Protein AF-A0A9W8A7S0-F1 (afdb_monomer_lite)

Structure (mmCIF, N/CA/C/O backbone):
data_AF-A0A9W8A7S0-F1
#
_entry.id   AF-A0A9W8A7S0-F1
#
loop_
_atom_site.group_PDB
_atom_site.id
_atom_site.type_symbol
_atom_site.label_atom_id
_atom_site.label_alt_id
_atom_site.label_comp_id
_atom_site.label_asym_id
_atom_site.label_entity_id
_atom_site.label_seq_id
_atom_site.pdbx_PDB_ins_code
_atom_site.Cartn_x
_atom_site.Cartn_y
_atom_site.Cartn_z
_atom_site.occupancy
_atom_site.B_iso_or_equiv
_atom_site.auth_seq_id
_atom_site.auth_comp_id
_atom_site.auth_asym_id
_atom_site.auth_atom_id
_atom_site.pdbx_PDB_model_num
ATOM 1 N N . MET A 1 1 ? 26.316 59.438 -3.318 1.00 36.31 1 MET A N 1
ATOM 2 C CA . MET A 1 1 ? 25.566 60.060 -4.423 1.00 36.31 1 MET A CA 1
ATOM 3 C C . MET A 1 1 ? 25.255 58.952 -5.413 1.00 36.31 1 MET A C 1
ATOM 5 O O . MET A 1 1 ? 26.207 58.334 -5.872 1.00 36.31 1 MET A O 1
ATOM 9 N N . SER A 1 2 ? 23.964 58.736 -5.677 1.00 38.09 2 SER A N 1
ATOM 10 C CA . SER A 1 2 ? 23.392 57.977 -6.804 1.00 38.09 2 SER A CA 1
ATOM 11 C C . SER A 1 2 ? 23.230 56.459 -6.653 1.00 38.09 2 SER A C 1
ATOM 13 O O . SER A 1 2 ? 24.197 55.715 -6.537 1.00 38.09 2 SER A O 1
ATOM 15 N N . GLU A 1 3 ? 21.958 56.067 -6.677 1.00 44.78 3 GLU A N 1
ATOM 16 C CA . GLU A 1 3 ? 21.352 54.740 -6.579 1.00 44.78 3 GLU A CA 1
ATOM 17 C C . GLU A 1 3 ? 21.204 54.020 -7.944 1.00 44.78 3 GLU A C 1
ATOM 19 O O . GLU A 1 3 ? 21.385 54.638 -8.994 1.00 44.78 3 GLU A O 1
ATOM 24 N N . HIS A 1 4 ? 20.734 52.761 -7.855 1.00 42.28 4 HIS A N 1
ATOM 25 C CA . HIS A 1 4 ? 20.021 51.931 -8.854 1.00 42.28 4 HIS A CA 1
ATOM 26 C C . HIS A 1 4 ? 20.893 51.271 -9.953 1.00 42.28 4 HIS A C 1
ATOM 28 O O . HIS A 1 4 ? 21.810 51.883 -10.480 1.00 42.28 4 HIS A O 1
ATOM 34 N N . ASP A 1 5 ? 20.712 50.005 -10.345 1.00 39.56 5 ASP A N 1
ATOM 35 C CA . ASP A 1 5 ? 19.472 49.226 -10.412 1.00 39.56 5 ASP A CA 1
ATOM 36 C C . ASP A 1 5 ? 19.731 47.700 -10.486 1.00 39.56 5 ASP A C 1
ATOM 38 O O . ASP A 1 5 ? 20.814 47.244 -10.862 1.00 39.56 5 ASP A O 1
ATOM 42 N N . GLU A 1 6 ? 18.710 46.928 -10.117 1.00 49.22 6 GLU A N 1
ATOM 43 C CA . GLU A 1 6 ? 18.626 45.467 -10.094 1.00 49.22 6 GLU A CA 1
ATOM 44 C C . GLU A 1 6 ? 18.784 44.825 -11.482 1.00 49.22 6 GLU A C 1
ATOM 46 O O . GLU A 1 6 ? 18.249 45.314 -12.472 1.00 49.22 6 GLU A O 1
ATOM 51 N N . THR A 1 7 ? 19.374 43.625 -11.564 1.00 46.72 7 THR A N 1
ATOM 52 C CA . THR A 1 7 ? 18.872 42.604 -12.504 1.00 46.72 7 THR A CA 1
ATOM 53 C C . THR A 1 7 ? 19.149 41.201 -11.970 1.00 46.72 7 THR A C 1
ATOM 55 O O . THR A 1 7 ? 20.254 40.665 -12.045 1.00 46.72 7 THR A O 1
ATOM 58 N N . ILE A 1 8 ? 18.087 40.600 -11.445 1.00 50.97 8 ILE A N 1
ATOM 59 C CA . ILE A 1 8 ? 17.941 39.175 -11.166 1.00 50.97 8 ILE A CA 1
ATOM 60 C C . ILE A 1 8 ? 17.954 38.419 -12.506 1.00 50.97 8 ILE A C 1
ATOM 62 O O . ILE A 1 8 ? 17.146 38.709 -13.387 1.00 50.97 8 ILE A O 1
ATOM 66 N N . ARG A 1 9 ? 18.813 37.404 -12.661 1.00 40.28 9 ARG A N 1
ATOM 67 C CA . ARG A 1 9 ? 18.638 36.365 -13.690 1.00 40.28 9 ARG A CA 1
ATOM 68 C C . ARG A 1 9 ? 18.771 34.992 -13.046 1.00 40.28 9 ARG A C 1
ATOM 70 O O . ARG A 1 9 ? 19.868 34.493 -12.825 1.00 40.28 9 ARG A O 1
ATOM 77 N N . ALA A 1 10 ? 17.606 34.440 -12.729 1.00 43.12 10 ALA A N 1
ATOM 78 C CA . ALA A 1 10 ? 17.404 33.096 -12.224 1.00 43.12 10 ALA A CA 1
ATOM 79 C C . ALA A 1 10 ? 17.966 32.034 -13.182 1.00 43.12 10 ALA A C 1
ATOM 81 O O . ALA A 1 10 ? 17.882 32.157 -14.409 1.00 43.12 10 ALA A O 1
ATOM 82 N N . GLU A 1 11 ? 18.520 30.983 -12.586 1.00 39.16 11 GLU A N 1
ATOM 83 C CA . GLU A 1 11 ? 18.979 29.775 -13.251 1.00 39.16 11 GLU A CA 1
ATOM 84 C C . GLU A 1 11 ? 17.799 29.044 -13.909 1.00 39.16 11 GLU A C 1
ATOM 86 O O . GLU A 1 11 ? 16.837 28.632 -13.262 1.00 39.16 11 GLU A O 1
ATOM 91 N N . SER A 1 12 ? 17.891 28.878 -15.227 1.00 34.12 12 SER A N 1
ATOM 92 C CA . SER A 1 12 ? 17.005 28.041 -16.031 1.00 34.12 12 SER A CA 1
ATOM 93 C C . SER A 1 12 ? 17.392 26.574 -15.837 1.00 34.12 12 SER A C 1
ATOM 95 O O . SER A 1 12 ? 18.177 26.023 -16.611 1.00 34.12 12 SER A O 1
ATOM 97 N N . SER A 1 13 ? 16.836 25.929 -14.813 1.00 34.81 13 SER A N 1
ATOM 98 C CA . SER A 1 13 ? 16.805 24.469 -14.733 1.00 34.81 13 SER A CA 1
ATOM 99 C C . SER A 1 13 ? 15.595 23.958 -15.519 1.00 34.81 13 SER A C 1
ATOM 101 O O . SER A 1 13 ? 14.441 24.223 -15.193 1.00 34.81 13 SER A O 1
ATOM 103 N N . HIS A 1 14 ? 15.880 23.239 -16.604 1.00 30.05 14 HIS A N 1
ATOM 104 C CA . HIS A 1 14 ? 14.905 22.461 -17.357 1.00 30.05 14 HIS A CA 1
ATOM 105 C C . HIS A 1 14 ? 14.283 21.398 -16.438 1.00 30.05 14 HIS A C 1
ATOM 107 O O . HIS A 1 14 ? 14.827 20.307 -16.279 1.00 30.05 14 HIS A O 1
ATOM 113 N N . HIS A 1 15 ? 13.137 21.706 -15.833 1.00 32.53 15 HIS A N 1
ATOM 114 C CA . HIS A 1 15 ? 12.269 20.699 -15.239 1.00 32.53 15 HIS A CA 1
ATOM 115 C C . HIS A 1 15 ? 11.312 20.221 -16.331 1.00 32.53 15 HIS A C 1
ATOM 117 O O . HIS A 1 15 ? 10.403 20.937 -16.740 1.00 32.53 15 HIS A O 1
ATOM 123 N N . SER A 1 16 ? 11.588 19.028 -16.860 1.00 35.59 16 SER A N 1
ATOM 124 C CA . SER A 1 16 ? 10.690 18.315 -17.765 1.00 35.59 16 SER A CA 1
ATOM 125 C C . SER A 1 16 ? 9.317 18.207 -17.107 1.00 35.59 16 SER A C 1
ATOM 127 O O . SER A 1 16 ? 9.178 17.578 -16.060 1.00 35.59 16 SER A O 1
ATOM 129 N N . GLU A 1 17 ? 8.318 18.821 -17.729 1.00 37.72 17 GLU A N 1
ATOM 130 C CA . GLU A 1 17 ? 6.922 18.790 -17.313 1.00 37.72 17 GLU A CA 1
ATOM 131 C C . GLU A 1 17 ? 6.426 17.337 -17.331 1.00 37.72 17 GLU A C 1
ATOM 133 O O . GLU A 1 17 ? 6.158 16.746 -18.379 1.00 37.72 17 GLU A O 1
ATOM 138 N N . LYS A 1 18 ? 6.404 16.708 -16.153 1.00 39.75 18 LYS A N 1
ATOM 139 C CA . LYS A 1 18 ? 5.813 15.388 -15.953 1.00 39.75 18 LYS A CA 1
ATOM 140 C C . LYS A 1 18 ? 4.304 15.599 -15.839 1.00 39.75 18 LYS A C 1
ATOM 142 O O . LYS A 1 18 ? 3.865 16.414 -15.032 1.00 39.75 18 LYS A O 1
ATOM 147 N N . ALA A 1 19 ? 3.542 14.896 -16.678 1.00 43.56 19 ALA A N 1
ATOM 148 C CA . ALA A 1 19 ? 2.080 14.943 -16.739 1.00 43.56 19 ALA A CA 1
ATOM 149 C C . ALA A 1 19 ? 1.427 14.948 -15.338 1.00 43.56 19 ALA A C 1
ATOM 151 O O . ALA A 1 19 ? 1.958 14.297 -14.431 1.00 43.56 19 ALA A O 1
ATOM 152 N N . PRO A 1 20 ? 0.288 15.644 -15.145 1.00 42.19 20 PRO A N 1
ATOM 153 C CA . PRO A 1 20 ? -0.330 15.769 -13.831 1.00 42.19 20 PRO A CA 1
ATOM 154 C C . PRO A 1 20 ? -0.676 14.383 -13.280 1.00 42.19 20 PRO A C 1
ATOM 156 O O . PRO A 1 20 ? -1.437 13.633 -13.893 1.00 42.19 20 PRO A O 1
ATOM 159 N N . ALA A 1 21 ? -0.098 14.056 -12.121 1.00 48.97 21 ALA A N 1
ATOM 160 C CA . ALA A 1 21 ? -0.493 12.898 -11.332 1.00 48.97 21 ALA A CA 1
ATOM 161 C C . ALA A 1 21 ? -2.016 12.931 -11.089 1.00 48.97 21 ALA A C 1
ATOM 163 O O . ALA A 1 21 ? -2.585 14.025 -10.958 1.00 48.97 21 ALA A O 1
ATOM 164 N N . PRO A 1 22 ? -2.695 11.768 -11.055 1.00 40.50 22 PRO A N 1
ATOM 165 C CA . PRO A 1 22 ? -4.123 11.717 -10.775 1.00 40.50 22 PRO A CA 1
ATOM 166 C C . PRO A 1 22 ? -4.388 12.444 -9.454 1.00 40.50 22 PRO A C 1
ATOM 168 O O . PRO A 1 22 ? -3.720 12.205 -8.452 1.00 40.50 22 PRO A O 1
ATOM 171 N N . ARG A 1 23 ? -5.315 13.406 -9.471 1.00 48.25 23 ARG A N 1
ATOM 172 C CA . ARG A 1 23 ? -5.680 14.178 -8.280 1.00 48.25 23 ARG A CA 1
ATOM 173 C C . ARG A 1 23 ? -6.320 13.224 -7.276 1.00 48.25 23 ARG A C 1
ATOM 175 O O . ARG A 1 23 ? -7.489 12.884 -7.411 1.00 48.25 23 ARG A O 1
ATOM 182 N N . HIS A 1 24 ? -5.545 12.783 -6.291 1.00 47.00 24 HIS A N 1
ATOM 183 C CA . HIS A 1 24 ? -6.062 12.024 -5.163 1.00 47.00 24 HIS A CA 1
ATOM 184 C C . HIS A 1 24 ? -6.852 12.989 -4.273 1.00 47.00 24 HIS A C 1
ATOM 186 O O . HIS A 1 24 ? -6.293 13.860 -3.612 1.00 47.00 24 HIS A O 1
ATOM 192 N N . GLU A 1 25 ? -8.176 12.879 -4.322 1.00 53.28 25 GLU A N 1
ATOM 193 C CA . GLU A 1 25 ? -9.081 13.718 -3.544 1.00 53.28 25 GLU A CA 1
ATOM 194 C C . GLU A 1 25 ? -8.982 13.385 -2.049 1.00 53.28 25 GLU A C 1
ATOM 196 O O . GLU A 1 25 ? -8.985 12.217 -1.637 1.00 53.28 25 GLU A O 1
ATOM 201 N N . ALA A 1 26 ? -8.883 14.433 -1.231 1.00 50.31 26 ALA A N 1
ATOM 202 C CA . ALA A 1 26 ? -8.899 14.327 0.217 1.00 50.31 26 ALA A CA 1
ATOM 203 C C . ALA A 1 26 ? -10.314 13.987 0.703 1.00 50.31 26 ALA A C 1
ATOM 205 O O . ALA A 1 26 ? -11.247 14.772 0.531 1.00 50.31 26 ALA A O 1
ATOM 206 N N . ILE A 1 27 ? -10.472 12.826 1.337 1.00 50.50 27 ILE A N 1
ATOM 207 C CA . ILE A 1 27 ? -11.747 12.399 1.920 1.00 50.50 27 ILE A CA 1
ATOM 208 C C . ILE A 1 27 ? -11.744 12.818 3.392 1.00 50.50 27 ILE A C 1
ATOM 210 O O . ILE A 1 27 ? -10.923 12.342 4.172 1.00 50.50 27 ILE A O 1
ATOM 214 N N . ASN A 1 28 ? -12.649 13.722 3.771 1.00 45.16 28 ASN A N 1
ATOM 215 C CA . ASN A 1 28 ? -12.782 14.192 5.149 1.00 45.16 28 ASN A CA 1
ATOM 216 C C . ASN A 1 28 ? -13.662 13.227 5.954 1.00 45.16 28 ASN A C 1
ATOM 218 O O . ASN A 1 28 ? -14.880 13.196 5.780 1.00 45.16 28 ASN A O 1
ATOM 222 N N . VAL A 1 29 ? -13.041 12.472 6.856 1.00 53.09 29 VAL A N 1
ATOM 223 C CA . VAL A 1 29 ? -13.733 11.750 7.925 1.00 53.09 29 VAL A CA 1
ATOM 224 C C . VAL A 1 29 ? -13.333 12.398 9.249 1.00 53.09 29 VAL A C 1
ATOM 226 O O . VAL A 1 29 ? -12.205 12.270 9.710 1.00 53.09 29 VAL A O 1
ATOM 229 N N . ASN A 1 30 ? -14.255 13.149 9.853 1.00 50.34 30 ASN A N 1
ATOM 230 C CA . ASN A 1 30 ? -14.114 13.728 11.197 1.00 50.34 30 ASN A CA 1
ATOM 231 C C . ASN A 1 30 ? -12.995 14.778 11.389 1.00 50.34 30 ASN A C 1
ATOM 233 O O . ASN A 1 30 ? -12.420 14.878 12.468 1.00 50.34 30 ASN A O 1
ATOM 237 N N . GLY A 1 31 ? -12.689 15.590 10.373 1.00 54.19 31 GLY A N 1
ATOM 238 C CA . GLY A 1 31 ? -11.713 16.686 10.485 1.00 54.19 31 GLY A CA 1
ATOM 239 C C . GLY A 1 31 ? -10.255 16.262 10.286 1.00 54.19 31 GLY A C 1
ATOM 240 O O . GLY A 1 31 ? -9.372 17.118 10.276 1.00 54.19 31 GLY A O 1
ATOM 241 N N . MET A 1 32 ? -10.003 14.971 10.058 1.00 57.91 32 MET A N 1
ATOM 242 C CA . MET A 1 32 ? -8.714 14.464 9.599 1.00 57.91 32 MET A CA 1
ATOM 243 C C . MET A 1 32 ? -8.731 14.438 8.069 1.00 57.91 32 MET A C 1
ATOM 245 O O . MET A 1 32 ? -9.412 13.623 7.447 1.00 57.91 32 MET A O 1
ATOM 249 N N . ASN A 1 33 ? -8.018 15.379 7.450 1.00 56.03 33 ASN A N 1
ATOM 250 C CA . ASN A 1 33 ? -7.696 15.295 6.030 1.00 56.03 33 ASN A CA 1
ATOM 251 C C . ASN A 1 33 ? -6.586 14.249 5.892 1.00 56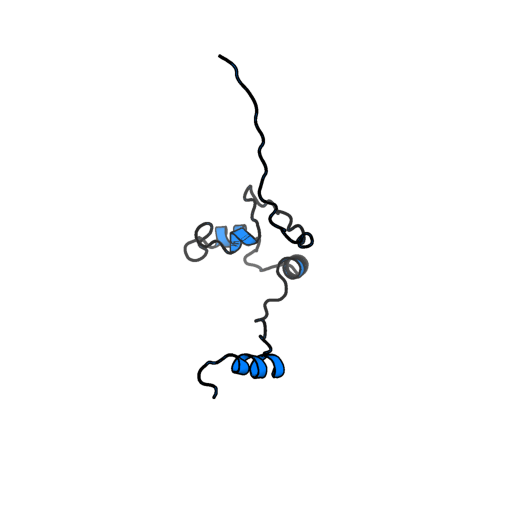.03 33 ASN A C 1
ATOM 253 O O . ASN A 1 33 ? -5.444 14.519 6.259 1.00 56.03 33 ASN A O 1
ATOM 257 N N . LEU A 1 34 ? -6.954 13.037 5.476 1.00 67.12 34 LEU A N 1
ATOM 258 C CA . LEU A 1 34 ? -6.009 11.942 5.304 1.00 67.12 34 LEU A CA 1
ATOM 259 C C . LEU A 1 34 ? -5.631 11.838 3.827 1.00 67.12 34 LEU A C 1
ATOM 261 O O . LEU A 1 34 ? -6.412 11.342 3.004 1.00 67.12 34 LEU A O 1
ATOM 265 N N . ALA A 1 35 ? -4.439 12.324 3.489 1.00 70.00 35 ALA A N 1
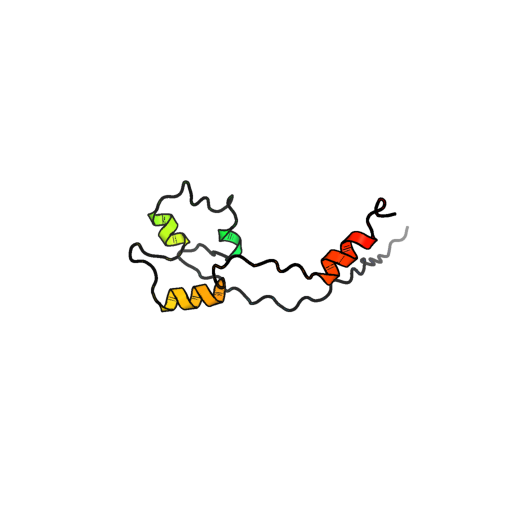ATOM 266 C CA . ALA A 1 35 ? -3.839 12.043 2.195 1.00 70.00 35 ALA A CA 1
ATOM 267 C C . ALA A 1 35 ? -3.363 10.578 2.156 1.00 70.00 35 ALA A C 1
ATOM 269 O O . ALA A 1 35 ? -3.131 9.953 3.191 1.00 70.00 35 ALA A O 1
ATOM 270 N N . VAL A 1 36 ? -3.236 9.996 0.962 1.00 70.94 36 VAL A N 1
ATOM 271 C CA . VAL A 1 36 ? -2.752 8.607 0.821 1.00 70.94 36 VAL A CA 1
ATOM 272 C C . VAL A 1 36 ? -1.310 8.491 1.303 1.00 70.94 36 VAL A C 1
ATOM 274 O O . VAL A 1 36 ? -0.917 7.497 1.900 1.00 70.94 36 VAL A O 1
ATOM 277 N N . GLU A 1 37 ? -0.545 9.543 1.074 1.00 75.56 37 GLU A N 1
ATOM 278 C CA . GLU A 1 37 ? 0.858 9.693 1.410 1.00 75.56 37 GLU A CA 1
ATOM 279 C C . GLU A 1 37 ? 1.061 9.690 2.929 1.00 75.56 37 GLU A C 1
ATOM 281 O O . GLU A 1 37 ? 1.994 9.065 3.429 1.00 75.56 37 GLU A O 1
ATOM 286 N N . ASP A 1 38 ? 0.125 10.295 3.664 1.00 80.31 38 ASP A N 1
ATOM 287 C CA . ASP A 1 38 ? 0.147 10.358 5.126 1.00 80.31 38 ASP A CA 1
ATOM 288 C C . ASP A 1 38 ? 0.014 8.977 5.786 1.00 80.31 38 ASP A C 1
ATOM 290 O O . ASP A 1 38 ? 0.457 8.795 6.916 1.00 80.31 38 ASP A O 1
ATOM 294 N N . LEU A 1 39 ? -0.581 7.990 5.100 1.00 76.19 39 LEU A N 1
ATOM 295 C CA . LEU A 1 39 ? -0.729 6.624 5.621 1.00 76.19 39 LEU A CA 1
ATOM 296 C C . LEU A 1 39 ? 0.599 5.863 5.699 1.00 76.19 39 LEU A C 1
ATOM 298 O O . LEU A 1 39 ? 0.692 4.861 6.409 1.00 76.19 39 LEU A O 1
ATOM 302 N N . TYR A 1 40 ? 1.610 6.304 4.953 1.00 76.44 40 TYR A N 1
ATOM 303 C CA . TYR A 1 40 ? 2.938 5.693 4.950 1.00 76.44 40 TYR A CA 1
ATOM 304 C C . TYR A 1 40 ? 3.919 6.416 5.879 1.00 76.44 40 TYR A C 1
ATOM 306 O O . TYR A 1 40 ? 5.026 5.919 6.101 1.00 76.44 40 TYR A O 1
ATOM 314 N N . ASP A 1 41 ? 3.512 7.552 6.450 1.00 86.12 41 ASP A N 1
ATOM 315 C CA . ASP A 1 41 ? 4.296 8.295 7.424 1.00 86.12 41 ASP A CA 1
ATOM 316 C C . ASP A 1 41 ? 4.120 7.695 8.827 1.00 86.12 41 ASP A C 1
ATOM 318 O O . ASP A 1 41 ? 3.167 7.978 9.560 1.00 86.12 41 ASP A O 1
ATOM 322 N N . LYS A 1 42 ? 5.083 6.845 9.198 1.00 83.06 42 LYS A N 1
ATOM 323 C CA . LYS A 1 42 ? 5.145 6.206 10.518 1.00 83.06 42 LYS A CA 1
ATOM 324 C C . LYS A 1 42 ? 5.283 7.202 11.667 1.00 83.06 42 LYS A C 1
ATOM 326 O O . LYS A 1 42 ? 4.942 6.836 12.787 1.00 83.06 42 LYS A O 1
ATOM 331 N N . GLU A 1 43 ? 5.795 8.409 11.428 1.00 84.12 43 GLU A N 1
ATOM 332 C CA . GLU A 1 43 ? 5.904 9.422 12.481 1.00 84.12 43 GLU A CA 1
ATOM 333 C C . GLU A 1 43 ? 4.558 10.101 12.746 1.00 84.12 43 GLU A C 1
ATOM 335 O O . GLU A 1 43 ? 4.269 10.481 13.880 1.00 84.12 43 GLU A O 1
ATOM 340 N N . LYS A 1 44 ? 3.706 10.205 11.720 1.00 82.06 44 LYS A N 1
ATOM 341 C CA . LYS A 1 44 ? 2.371 10.801 11.829 1.00 82.06 44 LYS A CA 1
ATOM 342 C C . LYS A 1 44 ? 1.340 9.833 12.413 1.00 82.06 44 LYS A C 1
ATOM 344 O O . LYS A 1 44 ? 0.544 10.236 13.261 1.00 82.06 44 LYS A O 1
ATOM 349 N N . TYR A 1 45 ? 1.347 8.571 11.973 1.00 82.19 45 TYR A N 1
ATOM 350 C CA . TYR A 1 45 ? 0.381 7.554 12.402 1.00 82.19 45 TYR A CA 1
ATOM 351 C C . TYR A 1 45 ? 1.053 6.196 12.663 1.00 82.19 45 TYR A C 1
ATOM 353 O O . TYR A 1 45 ? 1.260 5.394 11.750 1.00 82.19 45 TYR A O 1
ATOM 361 N N . ASP A 1 46 ? 1.339 5.892 13.933 1.00 88.31 46 ASP A N 1
ATOM 362 C CA . ASP A 1 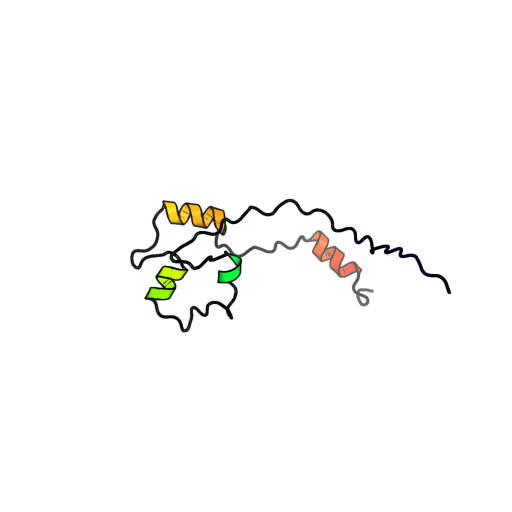46 ? 1.851 4.580 14.341 1.00 88.31 46 ASP A CA 1
ATOM 363 C C . ASP A 1 46 ? 0.718 3.596 14.674 1.00 88.31 46 ASP A C 1
ATOM 365 O O . ASP A 1 46 ? 0.211 3.516 15.792 1.00 88.31 46 ASP A O 1
ATOM 369 N N . LEU A 1 47 ? 0.358 2.783 13.682 1.00 86.56 47 LEU A N 1
ATOM 370 C CA . LEU A 1 47 ? -0.674 1.746 13.788 1.00 86.56 47 LEU A CA 1
ATOM 371 C C . LEU A 1 47 ? -0.348 0.635 14.804 1.00 86.56 47 LEU A C 1
ATOM 373 O O . LEU A 1 47 ? -1.242 -0.131 15.154 1.00 86.56 47 LEU A O 1
ATOM 377 N N . SER A 1 48 ? 0.911 0.488 15.237 1.00 87.62 48 SER A N 1
ATOM 378 C CA . SER A 1 48 ? 1.309 -0.595 16.149 1.00 87.62 48 SER A CA 1
ATOM 379 C C . SER A 1 48 ? 0.964 -0.316 17.611 1.00 87.62 48 SER A C 1
ATOM 381 O O . SER A 1 48 ? 0.778 -1.253 18.388 1.00 87.62 48 SER A O 1
ATOM 383 N N . THR A 1 49 ? 0.866 0.962 17.971 1.00 88.69 49 THR A N 1
ATOM 384 C CA . THR A 1 49 ? 0.591 1.431 19.334 1.00 88.69 49 THR A CA 1
ATOM 385 C C . THR A 1 49 ? -0.824 1.984 19.496 1.00 88.69 49 THR A C 1
ATOM 387 O O . THR A 1 49 ? -1.285 2.153 20.623 1.00 88.69 49 THR A O 1
ATOM 390 N N . MET A 1 50 ? -1.519 2.244 18.387 1.00 86.69 50 MET A N 1
ATOM 391 C CA . MET A 1 50 ? -2.854 2.835 18.359 1.00 86.69 50 MET A CA 1
ATOM 392 C C . MET A 1 50 ? -3.958 1.848 18.771 1.00 86.69 50 MET A C 1
ATOM 394 O O . MET A 1 50 ? -3.909 0.656 18.456 1.00 86.69 50 MET A O 1
ATOM 398 N N . ASP A 1 51 ? -5.002 2.364 19.421 1.00 90.75 51 ASP A N 1
ATOM 399 C CA . ASP A 1 51 ? -6.192 1.588 19.755 1.00 90.75 51 ASP A CA 1
ATOM 400 C C . ASP A 1 51 ? -6.981 1.170 18.507 1.00 90.75 51 ASP A C 1
ATOM 402 O O . ASP A 1 51 ? -7.118 1.903 17.525 1.00 90.75 51 ASP A O 1
ATOM 406 N N . THR A 1 52 ? -7.568 -0.027 18.564 1.00 87.69 52 THR A N 1
ATOM 407 C CA . THR A 1 52 ? -8.275 -0.623 17.415 1.00 87.69 52 THR A CA 1
ATOM 408 C C . THR A 1 52 ? -9.433 0.233 16.888 1.00 87.69 52 THR A C 1
ATOM 410 O O . THR A 1 52 ? -9.640 0.281 15.676 1.00 87.69 52 THR A O 1
ATOM 413 N N . SER A 1 53 ? -10.170 0.938 17.755 1.00 86.75 53 SER A N 1
ATOM 414 C CA . SER A 1 53 ? -11.255 1.853 17.357 1.00 86.75 53 SER A CA 1
ATOM 415 C C . SER A 1 53 ? -10.766 2.979 16.455 1.00 86.75 53 SER A C 1
ATOM 417 O O . SER A 1 53 ? -11.436 3.366 15.490 1.00 86.75 53 SER A O 1
ATOM 419 N N . ASP A 1 54 ? -9.579 3.481 16.758 1.00 85.25 54 ASP A N 1
ATOM 420 C CA . ASP A 1 54 ? -9.023 4.639 16.088 1.00 85.25 54 ASP A CA 1
ATOM 421 C C . ASP A 1 54 ? -8.387 4.205 14.770 1.00 85.25 54 ASP A C 1
ATOM 423 O O . ASP A 1 54 ? -8.559 4.883 13.761 1.00 85.25 54 ASP A O 1
ATOM 427 N N . VAL A 1 55 ? -7.796 3.003 14.730 1.00 87.25 55 VAL A N 1
ATOM 428 C CA . VAL A 1 55 ? -7.359 2.346 13.489 1.00 87.25 55 VAL A CA 1
ATOM 429 C C . VAL A 1 55 ? -8.532 2.140 12.527 1.00 87.25 55 VAL A C 1
ATOM 431 O O . VAL A 1 55 ? -8.403 2.411 11.334 1.00 87.25 55 VAL A O 1
ATOM 434 N N . PHE A 1 56 ? -9.696 1.700 13.018 1.00 89.44 56 PHE A N 1
ATOM 435 C CA . PHE A 1 56 ? -10.894 1.545 12.184 1.00 89.44 56 PHE A CA 1
ATOM 436 C C . PHE A 1 56 ? -11.368 2.875 11.596 1.00 89.44 56 PHE A C 1
ATOM 438 O O . PHE A 1 56 ? -11.710 2.946 10.413 1.00 89.44 56 PHE A O 1
ATOM 445 N N . THR A 1 57 ? -11.336 3.933 12.405 1.00 86.19 57 THR A N 1
ATOM 446 C CA . THR A 1 57 ? -11.701 5.285 11.973 1.00 86.19 57 THR A CA 1
ATOM 447 C C . THR A 1 57 ? -10.707 5.819 10.940 1.00 86.19 57 THR A C 1
ATOM 449 O O . THR A 1 57 ? -11.119 6.298 9.884 1.00 86.19 57 THR A O 1
ATOM 452 N N . LEU A 1 58 ? -9.407 5.666 11.203 1.00 85.44 58 LEU A N 1
ATOM 453 C CA . LEU A 1 58 ? -8.313 6.096 10.333 1.00 85.44 58 LEU A CA 1
ATOM 454 C C . LEU A 1 58 ? -8.353 5.387 8.972 1.00 85.44 58 LEU A C 1
ATOM 456 O O . LEU A 1 58 ? -8.272 6.028 7.929 1.00 85.44 58 LEU A O 1
ATOM 460 N N . LEU A 1 59 ? -8.527 4.063 8.973 1.00 88.00 59 LEU A N 1
ATOM 461 C CA . LEU A 1 59 ? -8.567 3.240 7.761 1.00 88.00 59 LEU A CA 1
ATOM 462 C C . LEU A 1 59 ? -9.953 3.181 7.107 1.00 88.00 59 LEU A C 1
ATOM 464 O O . LEU A 1 59 ? -10.130 2.425 6.145 1.00 88.00 59 LEU A O 1
ATOM 468 N N . GLN A 1 60 ? -10.933 3.936 7.619 1.00 87.31 60 GLN A N 1
ATOM 469 C CA . GLN A 1 60 ? -12.311 3.981 7.119 1.00 87.31 60 GLN A CA 1
ATOM 470 C C . GLN A 1 60 ? -12.905 2.577 6.930 1.00 87.31 60 GLN A C 1
ATOM 472 O O . GLN A 1 60 ? -13.420 2.238 5.865 1.00 87.31 60 GLN A O 1
ATOM 477 N N . THR A 1 61 ? -12.749 1.711 7.928 1.00 89.88 61 THR A N 1
ATOM 478 C CA . THR A 1 61 ? -13.227 0.325 7.874 1.00 89.88 61 THR A CA 1
ATOM 479 C C . THR A 1 61 ? -13.962 -0.040 9.150 1.00 89.88 61 THR A C 1
ATOM 481 O O . THR A 1 61 ? -13.808 0.598 10.185 1.00 89.88 61 THR A O 1
ATOM 484 N N . SER A 1 62 ? -14.794 -1.073 9.072 1.00 90.19 62 SER A N 1
ATOM 485 C CA . SER A 1 62 ? -15.548 -1.573 10.215 1.00 90.19 62 SER A CA 1
ATOM 486 C C . SER A 1 62 ? -15.025 -2.940 10.668 1.00 90.19 62 SER A C 1
ATOM 488 O O . SER A 1 62 ? -14.371 -3.637 9.885 1.00 90.19 62 SER A O 1
ATOM 490 N N . PRO A 1 63 ? -15.388 -3.398 11.879 1.00 91.25 63 PRO A N 1
ATOM 491 C CA . PRO A 1 63 ? -15.123 -4.770 12.315 1.00 91.25 63 PRO A CA 1
ATOM 492 C C . PRO A 1 63 ? -15.781 -5.838 11.427 1.00 91.25 63 PRO A C 1
ATOM 494 O O . PRO A 1 63 ? -15.369 -6.993 11.443 1.00 91.25 63 PRO A O 1
ATOM 497 N N . LYS A 1 64 ? -16.812 -5.468 10.652 1.00 93.31 64 LYS A N 1
ATOM 498 C CA . LYS A 1 64 ? -17.479 -6.353 9.684 1.00 93.31 64 LYS A CA 1
ATOM 499 C C . LYS A 1 64 ? -16.768 -6.389 8.325 1.00 93.31 64 LYS A C 1
ATOM 501 O O . LYS A 1 64 ? -17.209 -7.117 7.443 1.00 93.31 64 LYS A O 1
ATOM 506 N N . GLY A 1 65 ? -15.689 -5.622 8.162 1.00 91.62 65 GLY A N 1
ATOM 507 C CA . GLY A 1 65 ? -14.952 -5.477 6.912 1.00 91.62 65 GLY A CA 1
ATOM 508 C C . GLY A 1 65 ? -15.445 -4.314 6.050 1.00 91.62 65 GLY A C 1
ATOM 509 O O . GLY A 1 65 ? -16.024 -3.346 6.557 1.00 91.62 65 GLY A O 1
ATOM 510 N N . LEU A 1 66 ? -15.164 -4.433 4.750 1.00 92.56 66 LEU A N 1
ATOM 511 C CA . LEU A 1 66 ? -15.450 -3.456 3.699 1.00 92.56 66 LEU A CA 1
ATOM 512 C C . LEU A 1 66 ? -16.607 -3.918 2.823 1.00 92.56 66 LEU A C 1
ATOM 514 O O . LEU A 1 66 ? -16.823 -5.118 2.659 1.00 92.56 66 LEU A O 1
ATOM 518 N N . THR A 1 67 ? -17.320 -2.962 2.234 1.00 94.69 67 THR A N 1
ATOM 519 C CA . THR A 1 67 ? -18.319 -3.260 1.206 1.00 94.69 67 THR A CA 1
ATOM 520 C C . THR A 1 67 ? -17.659 -3.433 -0.162 1.00 94.69 67 THR A C 1
ATOM 522 O O . THR A 1 67 ? -16.557 -2.934 -0.395 1.00 94.69 67 THR A O 1
ATOM 525 N N . ASP A 1 68 ? -18.339 -4.097 -1.098 1.00 95.19 68 ASP A N 1
ATOM 526 C CA . ASP A 1 68 ? -17.824 -4.284 -2.464 1.00 95.19 68 ASP A CA 1
ATOM 527 C C . ASP A 1 68 ? -17.539 -2.947 -3.170 1.00 95.19 68 ASP A C 1
ATOM 529 O O . ASP A 1 68 ? -16.578 -2.829 -3.934 1.00 95.19 68 ASP A O 1
ATOM 533 N N . GLN A 1 69 ? -18.336 -1.915 -2.872 1.00 94.00 69 GLN A N 1
ATOM 534 C CA . GLN A 1 69 ? -18.130 -0.566 -3.395 1.00 94.00 69 GLN A CA 1
ATOM 535 C C . GLN A 1 69 ? -16.850 0.066 -2.832 1.00 94.00 69 GLN A C 1
ATOM 537 O O . GLN A 1 69 ? -16.049 0.597 -3.601 1.00 94.00 69 GLN A O 1
ATOM 542 N N . 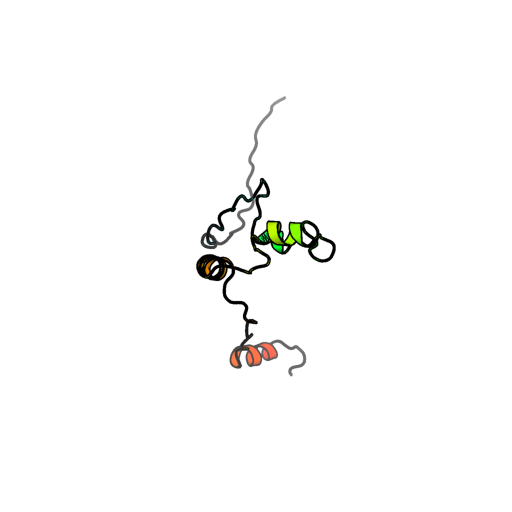ASP A 1 70 ? -16.613 -0.044 -1.520 1.00 90.81 70 ASP A N 1
ATOM 543 C CA . ASP A 1 70 ? -15.390 0.474 -0.893 1.00 90.81 70 ASP A CA 1
ATOM 544 C C . ASP A 1 70 ? -14.144 -0.222 -1.444 1.00 90.81 70 ASP A C 1
ATOM 546 O O . ASP A 1 70 ? -13.109 0.412 -1.663 1.00 90.81 70 ASP A O 1
ATOM 550 N N . VAL A 1 71 ? -14.236 -1.533 -1.685 1.00 92.69 71 VAL A N 1
ATOM 551 C CA . VAL A 1 71 ? -13.154 -2.319 -2.288 1.00 92.69 71 VAL A CA 1
ATOM 552 C C . VAL A 1 71 ? -12.851 -1.823 -3.700 1.00 92.69 71 VAL A C 1
ATOM 554 O O . VAL A 1 71 ? -11.680 -1.628 -4.021 1.00 92.69 71 VAL A O 1
ATOM 557 N N . ALA A 1 72 ? -13.871 -1.562 -4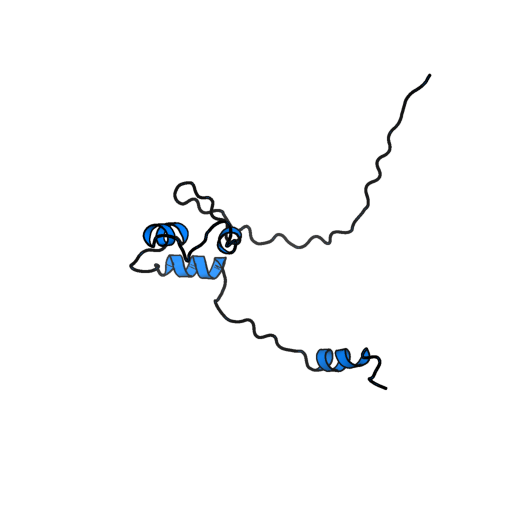.524 1.00 94.00 72 ALA A N 1
ATOM 558 C CA . ALA A 1 72 ? -13.684 -1.037 -5.876 1.00 94.00 72 ALA A CA 1
ATOM 559 C C . ALA A 1 72 ? -13.004 0.343 -5.870 1.00 94.00 72 ALA A C 1
ATOM 561 O O . ALA A 1 72 ? -12.005 0.536 -6.565 1.00 94.00 72 ALA A O 1
ATOM 562 N N . THR A 1 73 ? -13.467 1.269 -5.023 1.00 91.12 73 THR A N 1
ATOM 563 C CA . THR A 1 73 ? -12.853 2.600 -4.872 1.00 91.12 73 THR A CA 1
ATOM 564 C C . THR A 1 73 ? -11.404 2.507 -4.390 1.00 91.12 73 THR A C 1
ATOM 566 O O . THR A 1 73 ? -10.534 3.225 -4.882 1.00 91.12 73 THR A O 1
ATOM 569 N N . ARG A 1 74 ? -11.100 1.598 -3.454 1.00 91.19 74 ARG A N 1
ATOM 570 C CA . ARG A 1 74 ? -9.723 1.370 -2.986 1.00 91.19 74 ARG A CA 1
ATOM 571 C C . ARG A 1 74 ? -8.841 0.778 -4.078 1.00 91.19 74 ARG A C 1
ATOM 573 O O . ARG A 1 74 ? -7.694 1.189 -4.199 1.00 91.19 74 ARG A O 1
ATOM 580 N N . LEU A 1 75 ? -9.354 -0.155 -4.874 1.00 92.06 75 LEU A N 1
ATOM 581 C CA . LEU A 1 75 ? -8.585 -0.766 -5.955 1.00 92.06 75 LEU A CA 1
ATOM 582 C C . LEU A 1 75 ? -8.196 0.264 -7.023 1.00 92.06 75 LEU A C 1
ATOM 584 O O . LEU A 1 75 ? -7.074 0.224 -7.519 1.00 92.06 75 LEU A O 1
ATOM 588 N N . GLU A 1 76 ? -9.088 1.206 -7.334 1.00 90.19 76 GLU A N 1
ATOM 589 C CA . GLU A 1 76 ? -8.794 2.329 -8.229 1.00 90.19 76 GLU A CA 1
ATOM 590 C C . GLU A 1 76 ? -7.779 3.304 -7.612 1.00 90.19 76 GLU A C 1
ATOM 592 O O . GLU A 1 76 ? -6.853 3.743 -8.291 1.00 90.19 76 GLU A O 1
ATOM 597 N N . LYS A 1 77 ? -7.906 3.599 -6.310 1.00 85.75 77 LYS A N 1
ATOM 598 C CA . LYS A 1 77 ? -7.040 4.560 -5.608 1.00 85.75 77 LYS A CA 1
ATOM 599 C C . LYS A 1 77 ? -5.621 4.043 -5.350 1.00 85.75 77 LYS A C 1
ATOM 601 O O . LYS A 1 77 ? -4.672 4.809 -5.485 1.00 85.75 77 LYS A O 1
ATOM 606 N N . PHE A 1 78 ? -5.481 2.784 -4.935 1.00 87.69 78 PHE A N 1
ATOM 607 C CA . PHE A 1 78 ? -4.218 2.193 -4.465 1.00 87.69 78 PHE A CA 1
ATOM 608 C C . PHE A 1 78 ? -3.618 1.168 -5.436 1.00 87.69 78 PHE A C 1
ATOM 610 O O . PHE A 1 78 ? -2.447 0.817 -5.312 1.00 87.69 78 PHE A O 1
ATOM 617 N N . GLY A 1 79 ? -4.397 0.671 -6.397 1.00 89.56 79 GLY A N 1
ATOM 618 C CA . GLY A 1 79 ? -3.978 -0.418 -7.270 1.00 89.56 79 GLY A CA 1
ATOM 619 C C . GLY A 1 79 ? -4.035 -1.794 -6.600 1.00 89.56 79 GLY A C 1
ATOM 620 O O . GLY A 1 79 ? -4.485 -1.974 -5.467 1.00 89.56 79 GLY A O 1
ATOM 621 N N . HIS A 1 80 ? -3.599 -2.813 -7.341 1.00 90.88 80 HIS A N 1
ATOM 622 C CA . HIS A 1 80 ? -3.605 -4.193 -6.860 1.00 90.88 80 HIS A CA 1
ATOM 623 C C . HIS A 1 80 ? -2.446 -4.440 -5.891 1.00 90.88 80 HIS A C 1
ATOM 625 O O . HIS A 1 80 ? -1.299 -4.138 -6.208 1.00 90.88 80 HIS A O 1
ATOM 631 N N . ASN A 1 81 ? -2.725 -5.104 -4.767 1.00 90.94 81 ASN A N 1
ATOM 632 C CA . ASN A 1 81 ? -1.692 -5.577 -3.846 1.00 90.94 81 ASN A CA 1
ATOM 633 C C . ASN A 1 81 ? -0.962 -6.798 -4.432 1.00 90.94 81 ASN A C 1
ATOM 635 O O . ASN A 1 81 ? -1.270 -7.947 -4.108 1.00 90.94 81 ASN A O 1
ATOM 639 N N . ARG A 1 82 ? -0.038 -6.557 -5.363 1.00 87.31 82 ARG A N 1
ATOM 640 C CA . ARG A 1 82 ? 0.867 -7.571 -5.905 1.00 87.31 82 ARG A CA 1
ATOM 641 C C . ARG A 1 82 ? 2.292 -7.048 -5.876 1.00 87.31 82 ARG A C 1
ATOM 643 O O . ARG A 1 82 ? 2.538 -5.886 -6.173 1.00 87.31 82 ARG A O 1
ATOM 650 N N . LEU A 1 83 ? 3.223 -7.931 -5.526 1.00 87.44 83 LEU A N 1
ATOM 651 C CA . LEU A 1 83 ? 4.646 -7.625 -5.592 1.00 87.44 83 LEU A CA 1
ATOM 652 C C . LEU A 1 83 ? 5.032 -7.398 -7.054 1.00 87.44 83 LEU A C 1
ATOM 654 O O . LEU A 1 83 ? 4.759 -8.248 -7.906 1.00 87.44 83 LEU A O 1
ATOM 658 N N . GLU A 1 84 ? 5.663 -6.260 -7.336 1.00 84.31 84 GLU A N 1
ATOM 659 C CA . GLU A 1 84 ? 6.185 -5.974 -8.666 1.00 84.31 84 GLU A CA 1
ATOM 660 C C . GLU A 1 84 ? 7.271 -6.993 -9.018 1.00 84.31 84 GLU A C 1
ATOM 662 O O . GLU A 1 84 ? 8.303 -7.100 -8.349 1.00 84.31 84 GLU A O 1
ATOM 667 N N . GLN A 1 85 ? 7.038 -7.758 -10.083 1.00 86.12 85 GLN A N 1
ATOM 668 C CA . GLN A 1 85 ? 8.064 -8.623 -10.642 1.00 86.12 85 GLN A CA 1
ATOM 669 C C . GLN A 1 85 ? 9.032 -7.754 -11.436 1.00 86.12 85 GLN A C 1
ATOM 671 O O . GLN A 1 85 ? 8.690 -7.198 -12.477 1.00 86.12 85 GLN A O 1
ATOM 676 N N . LYS A 1 86 ? 10.256 -7.624 -10.926 1.00 84.75 86 LYS A N 1
ATOM 677 C CA . LYS A 1 86 ? 11.338 -6.967 -11.654 1.00 84.75 86 LYS A CA 1
ATOM 678 C C . LYS A 1 86 ? 11.859 -7.925 -12.712 1.00 84.75 86 LYS A C 1
ATOM 680 O O . LYS A 1 86 ? 12.736 -8.741 -12.438 1.00 84.75 86 LYS A O 1
ATOM 685 N N . GLU A 1 87 ? 11.305 -7.831 -13.912 1.00 87.31 87 GLU A N 1
ATOM 686 C CA . GLU A 1 87 ? 11.881 -8.518 -15.057 1.00 87.31 87 GLU A CA 1
ATOM 687 C C . GLU A 1 87 ? 13.175 -7.822 -15.468 1.00 87.31 87 GLU A C 1
ATOM 689 O O . GLU A 1 87 ? 13.209 -6.641 -15.817 1.00 87.31 87 GLU A O 1
ATOM 694 N N . ILE A 1 88 ? 14.269 -8.569 -15.397 1.00 90.25 88 ILE A N 1
ATOM 695 C CA . ILE A 1 88 ? 15.563 -8.100 -15.863 1.00 90.25 88 ILE A CA 1
ATOM 696 C C . ILE A 1 88 ? 15.632 -8.409 -17.354 1.00 90.25 88 ILE A C 1
ATOM 698 O O . ILE A 1 88 ? 15.606 -9.573 -17.751 1.00 90.25 88 ILE A O 1
ATOM 702 N N . ASN A 1 89 ? 15.747 -7.374 -18.187 1.00 93.88 89 ASN A N 1
ATOM 703 C CA . ASN A 1 89 ? 15.964 -7.576 -19.615 1.00 93.88 89 ASN A CA 1
ATOM 704 C C . ASN A 1 89 ? 17.349 -8.225 -19.831 1.00 93.88 89 ASN A C 1
ATOM 706 O O . ASN A 1 89 ? 18.359 -7.595 -19.496 1.00 93.88 89 ASN A O 1
ATOM 710 N N . PRO A 1 90 ? 17.436 -9.433 -20.423 1.00 93.00 90 PRO A N 1
ATOM 711 C CA . PRO A 1 90 ? 18.703 -10.148 -20.574 1.00 93.00 90 PRO A CA 1
ATOM 712 C C . PRO A 1 90 ? 19.761 -9.377 -21.375 1.00 93.00 90 PRO A C 1
ATOM 714 O O . PRO A 1 90 ? 20.948 -9.477 -21.073 1.00 93.00 90 PRO A O 1
ATOM 717 N N . ILE A 1 91 ? 19.348 -8.573 -22.364 1.00 93.12 91 ILE A N 1
ATOM 718 C CA . ILE A 1 91 ? 20.263 -7.760 -23.180 1.00 93.12 91 ILE A CA 1
ATOM 719 C C . ILE A 1 91 ? 20.841 -6.619 -22.342 1.00 93.12 91 ILE A C 1
ATOM 721 O O . ILE A 1 91 ? 22.042 -6.374 -22.390 1.00 93.12 91 ILE A O 1
ATOM 725 N N . LEU A 1 92 ? 20.014 -5.940 -21.541 1.00 91.19 92 LEU A N 1
ATOM 726 C CA . LEU A 1 92 ? 20.492 -4.874 -20.653 1.00 91.19 92 LEU A CA 1
ATOM 727 C C . LEU A 1 92 ? 21.377 -5.430 -19.534 1.00 91.19 92 LEU A C 1
ATOM 729 O O . LEU A 1 92 ? 22.389 -4.820 -19.200 1.00 91.19 92 LEU A O 1
ATOM 733 N N . GLN A 1 93 ? 21.050 -6.613 -19.008 1.00 90.25 93 GLN A N 1
ATOM 734 C CA . GLN A 1 93 ? 21.911 -7.321 -18.064 1.00 90.25 93 GLN A CA 1
ATOM 735 C C . GLN A 1 93 ? 23.268 -7.643 -18.692 1.00 90.25 93 GLN A C 1
ATOM 737 O O . GLN A 1 93 ? 24.297 -7.402 -18.069 1.00 90.25 93 GLN A O 1
ATOM 742 N N . PHE A 1 94 ? 23.285 -8.132 -19.933 1.00 89.81 94 PHE A N 1
ATOM 743 C CA . PHE A 1 94 ? 24.519 -8.390 -20.667 1.00 89.81 94 PHE A CA 1
ATOM 744 C C . PHE A 1 94 ? 25.335 -7.108 -20.894 1.00 89.81 94 PHE A C 1
ATOM 746 O O . PHE A 1 94 ? 26.523 -7.067 -20.583 1.00 89.81 94 PHE A O 1
ATOM 753 N N . LEU A 1 95 ? 24.693 -6.036 -21.366 1.00 91.12 95 LEU A N 1
ATOM 754 C CA . LEU A 1 95 ? 25.349 -4.747 -21.599 1.00 91.12 95 LEU A CA 1
ATOM 755 C C . LEU A 1 95 ? 25.887 -4.116 -20.307 1.00 91.12 95 LEU A C 1
ATOM 757 O O . LEU A 1 95 ? 26.908 -3.439 -20.356 1.00 91.12 95 LEU A O 1
ATOM 761 N N . SER A 1 96 ? 25.274 -4.379 -19.149 1.00 88.81 96 SER A N 1
ATOM 762 C CA . SER A 1 96 ? 25.786 -3.896 -17.859 1.00 88.81 96 SER A CA 1
ATOM 763 C C . SER A 1 96 ? 27.206 -4.395 -17.543 1.00 88.81 96 SER A C 1
ATOM 765 O O . SER A 1 96 ? 27.962 -3.697 -16.870 1.00 88.81 96 SER A O 1
ATOM 767 N N . PHE A 1 97 ? 27.614 -5.550 -18.086 1.00 87.81 97 PHE A N 1
ATOM 768 C CA . PHE A 1 97 ? 28.967 -6.086 -17.908 1.00 87.81 97 PHE A CA 1
ATOM 769 C C . PHE A 1 97 ? 30.032 -5.357 -18.744 1.00 87.81 97 PHE A C 1
ATOM 771 O O . PHE A 1 97 ? 31.214 -5.461 -18.432 1.00 87.81 97 PHE A O 1
ATOM 778 N N . MET A 1 98 ? 29.644 -4.587 -19.768 1.00 86.19 98 MET A N 1
ATOM 779 C CA . MET A 1 98 ? 30.577 -3.927 -20.698 1.00 86.19 98 MET A CA 1
ATOM 780 C C . MET A 1 98 ? 31.336 -2.741 -20.084 1.00 86.19 98 MET A C 1
ATOM 782 O O . MET A 1 98 ? 32.289 -2.249 -20.682 1.00 86.19 98 MET A O 1
ATOM 786 N N . TRP A 1 99 ? 30.934 -2.286 -18.895 1.00 82.62 99 TRP A N 1
ATOM 787 C CA . TRP A 1 99 ? 31.572 -1.174 -18.180 1.00 82.62 99 TRP A CA 1
ATOM 788 C C . TRP A 1 99 ? 32.252 -1.594 -16.877 1.00 82.62 99 TRP A C 1
ATOM 790 O O . TRP A 1 99 ? 32.636 -0.745 -16.073 1.00 82.62 99 TRP A O 1
ATOM 800 N N . ASN A 1 100 ? 32.433 -2.896 -16.659 1.00 81.50 100 ASN A N 1
ATOM 801 C CA . ASN A 1 100 ? 33.235 -3.380 -15.548 1.00 81.50 100 ASN A CA 1
ATOM 802 C C . ASN A 1 100 ? 34.739 -3.295 -15.915 1.00 81.50 100 ASN A C 1
ATOM 804 O O . ASN A 1 100 ? 35.169 -3.944 -16.870 1.00 81.50 100 ASN A O 1
ATOM 808 N N . PRO A 1 101 ? 35.565 -2.524 -15.176 1.00 76.00 101 PRO A N 1
ATOM 809 C CA . PRO A 1 101 ? 36.978 -2.304 -15.505 1.00 76.00 101 PRO A CA 1
ATOM 810 C C . PRO A 1 101 ? 37.871 -3.553 -15.377 1.00 76.00 101 PRO A C 1
ATOM 812 O O . PRO A 1 101 ? 39.024 -3.492 -15.792 1.00 76.00 101 PRO A O 1
ATOM 815 N N . LEU A 1 102 ? 37.352 -4.665 -14.834 1.00 74.00 102 LEU A N 1
ATOM 816 C CA . LEU A 1 102 ? 38.012 -5.979 -14.740 1.00 74.00 102 LEU A CA 1
ATOM 817 C C . LEU A 1 102 ? 37.535 -6.982 -15.807 1.00 74.00 102 LEU A C 1
ATOM 819 O O . LEU A 1 102 ? 37.881 -8.160 -15.747 1.00 74.00 102 LEU A O 1
ATOM 823 N N . SER A 1 103 ? 36.689 -6.554 -16.747 1.00 68.19 103 SER A N 1
ATOM 824 C CA . SER A 1 103 ? 36.135 -7.424 -17.795 1.00 68.19 103 SER A CA 1
ATOM 825 C C . SER A 1 103 ? 37.064 -7.629 -19.005 1.00 68.19 103 SER A C 1
ATOM 827 O O . SER A 1 103 ? 36.598 -8.088 -20.046 1.00 68.19 103 SER A O 1
ATOM 829 N N . TRP A 1 104 ? 38.361 -7.332 -18.859 1.00 63.50 104 TRP A N 1
ATOM 830 C CA . TRP A 1 104 ? 39.444 -7.567 -19.820 1.00 63.50 104 TRP A CA 1
ATOM 831 C C . TRP A 1 104 ? 40.744 -7.916 -19.088 1.00 63.50 104 TRP A C 1
ATOM 833 O O . TRP A 1 104 ? 41.021 -7.282 -18.044 1.00 63.50 104 TRP A O 1
#

pLDDT: mean 72.89, std 20.81, range [30.05, 95.19]

Radius of gyration: 24.96 Å;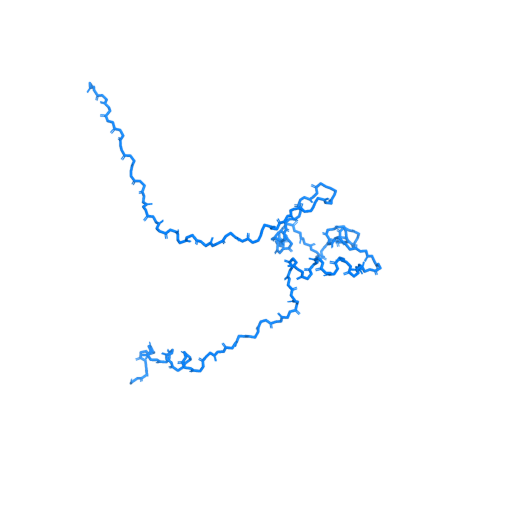 chains: 1; bounding box: 58×70×43 Å

Foldseek 3Di:
DDDDDDDDDDDDDDDPDDPDDPPPDQDDQPNDRDDPVLVPPCVNDPPVPDDPVVVCSNVVADPVGDDPVRVVVCCVVPNDPDDDDPDDDVVVVVVVLVPDPPSD

Sequence (104 aa):
MSEHDETIRAESSHHSEKAPAPRHEAINVNGMNLAVEDLYDKEKYDLSTMDTSDVFTLLQTSPKGLTDQDVATRLEKFGHNRLEQKEINPILQFLSFMWNPLSW

Secondary structure (DSSP, 8-state):
-------------------PPP----EEETTEEE-TGGGG-TTT--TTTS-HHHHHHHTT-BTTB--HHHHHHHHHHH--------PPPHHHHHHHGGG-TT--

Organism: NCBI:txid78921

InterPro domains:
  IPR004014 Cation-transporting P-type ATPase, N-terminal [PF00690] (49-103)
  IPR004014 Cation-transporting P-type ATPase, N-terminal [SM00831] (46-104)
  IPR023298 P-type ATPase, transmembrane domain superfamily [SSF81665] (45-104)